Protein AF-A0A379VSZ8-F1 (afdb_monomer_lite)

Organism: Salmonella enterica I (NCBI:txid59201)

Secondary structure (DSSP, 8-state):
---TT-EEEPPPTT-B--TTBS-HHHHHHH-TTS--BSGGG--TTT--GGG-EEEEEEE-TTT--EEEEEHHHIIIIITTTT----SSHHHHHHHHHHHHHHHHHHHHHHHTTPPPPBPPHHHHTT-HHHHHHHHHHHHTT--EEEEE-STTTTS--EEEEEEETTTTEEEEEEE---

Sequence (178 aa):
MHYPNEKWFPLTENDDVPAGLLDARLRAFYDPENELTGSQLIDLQSGNEERGVCGLPFTRQSDNQTVYIPMNIIGNLYVSNGMSAGNTRNEARVQGLSEVFERYVKNRIIAESISLPEIPAEVMARYPAVMESIATLEAEGFPIFAYDGSLGGKYPVICVVLFNPANGTCFASFWRPS

pLDDT: mean 92.99, std 5.2, range [53.81, 98.12]

InterPro domains:
  IPR003776 YcaO-like domain [PF02624] (3-171)
  IPR003776 YcaO-like domain [PS51664] (1-178)
  IPR003776 YcaO-like domain [TIGR00702] (2-174)

Foldseek 3Di:
DPDPPKDFDAADPVQQQGPQAADPVVCCVVPVPRPDGQLQLDDPVVNDNRRTFIWDWDQDPVPRDTHTYTPSCCCPPVNCQLQADDPDPVVRNVVSVQSNLQVVLVCCCVVVVDDFAFDDPVRVVVPVVVVVVQVVCVVVVKHKTKGDSCVVVVHQKIWIKTADPVVGDIDIDMGGDD

Structure (mmCIF, N/CA/C/O backbone):
data_AF-A0A379VSZ8-F1
#
_entry.id   AF-A0A379VSZ8-F1
#
loop_
_atom_site.group_PDB
_atom_site.id
_atom_site.type_symbol
_atom_site.label_atom_id
_atom_site.label_alt_id
_atom_site.label_comp_id
_atom_site.label_asym_id
_atom_site.label_entity_id
_atom_site.label_seq_id
_atom_site.pdbx_PDB_ins_code
_atom_site.Cartn_x
_atom_site.Cartn_y
_atom_site.Cartn_z
_atom_site.occupancy
_atom_site.B_iso_or_equiv
_atom_site.auth_seq_id
_atom_site.auth_comp_id
_atom_site.auth_asym_id
_atom_site.auth_atom_id
_atom_site.pdbx_PDB_model_num
ATOM 1 N N . MET A 1 1 ? -4.150 15.342 19.674 1.00 81.81 1 MET A N 1
ATOM 2 C CA . MET A 1 1 ? -2.732 15.023 19.850 1.00 81.81 1 MET A CA 1
ATOM 3 C C . MET A 1 1 ? -2.104 14.947 18.475 1.00 81.81 1 MET A C 1
ATOM 5 O O . MET A 1 1 ? -1.279 15.797 18.186 1.00 81.81 1 MET A O 1
ATOM 9 N N . HIS A 1 2 ? -2.588 14.060 17.609 1.00 86.38 2 HIS A N 1
ATOM 10 C CA . HIS A 1 2 ? -2.227 13.978 16.196 1.00 86.38 2 HIS A CA 1
ATOM 11 C C . HIS A 1 2 ? -2.961 15.032 15.362 1.00 86.38 2 HIS A C 1
ATOM 13 O O . HIS A 1 2 ? -2.327 15.856 14.710 1.00 86.38 2 HIS A O 1
ATOM 19 N N . TYR A 1 3 ? -4.298 15.062 15.427 1.00 88.31 3 TYR A N 1
ATOM 20 C CA . TYR A 1 3 ? -5.118 15.988 14.634 1.00 88.31 3 TYR A CA 1
ATOM 21 C C . TYR A 1 3 ? -6.357 16.474 15.400 1.00 88.31 3 TYR A C 1
ATOM 23 O O . TYR A 1 3 ? -6.845 15.767 16.280 1.00 88.31 3 TYR A O 1
ATOM 31 N N . PRO A 1 4 ? -6.926 17.651 15.065 1.00 90.25 4 PRO A N 1
ATOM 32 C CA . PRO A 1 4 ? -8.148 18.146 15.711 1.00 90.25 4 PRO A CA 1
ATOM 33 C C . PRO A 1 4 ? -9.379 17.248 15.520 1.00 90.25 4 PRO A C 1
ATOM 35 O O . PRO A 1 4 ? -10.321 17.324 16.300 1.00 90.25 4 PRO A O 1
ATOM 38 N N . ASN A 1 5 ? -9.388 16.424 14.471 1.00 92.12 5 ASN A N 1
ATOM 39 C CA . ASN A 1 5 ? -10.479 15.518 14.110 1.00 92.12 5 ASN A CA 1
ATOM 40 C C . ASN A 1 5 ? -10.215 14.053 14.506 1.00 92.12 5 ASN A C 1
ATOM 42 O O . ASN A 1 5 ? -10.960 13.166 14.084 1.00 92.12 5 ASN A O 1
ATOM 46 N N . GLU A 1 6 ? -9.162 13.790 15.282 1.00 93.31 6 GLU A N 1
ATOM 47 C CA . GLU A 1 6 ? -8.961 12.479 15.897 1.00 93.31 6 GLU A CA 1
ATOM 48 C C . GLU A 1 6 ? -10.097 12.173 16.886 1.00 93.31 6 GLU A C 1
ATOM 50 O O . GLU A 1 6 ? -10.718 13.078 17.453 1.00 93.31 6 GLU A O 1
ATOM 55 N N . LYS A 1 7 ? -10.351 10.889 17.130 1.00 95.88 7 LYS A N 1
ATOM 56 C CA . LYS A 1 7 ? -11.332 10.453 18.122 1.00 95.88 7 LYS A CA 1
ATOM 57 C C . LYS A 1 7 ? -10.692 9.471 19.090 1.00 95.88 7 LYS A C 1
ATOM 59 O O . LYS A 1 7 ? -9.999 8.552 18.671 1.00 95.88 7 LYS A O 1
ATOM 64 N N . TRP A 1 8 ? -10.948 9.674 20.376 1.00 96.31 8 TRP A N 1
ATOM 65 C CA . TRP A 1 8 ? -10.477 8.797 21.442 1.00 96.31 8 TRP A CA 1
ATOM 66 C C . TRP A 1 8 ? -11.577 7.821 21.827 1.00 96.31 8 TRP A C 1
ATOM 68 O O . TRP A 1 8 ? -12.739 8.213 21.971 1.00 96.31 8 TRP A O 1
ATOM 78 N N . PHE A 1 9 ? -11.200 6.559 21.968 1.00 96.69 9 PHE A N 1
ATOM 79 C CA . PHE A 1 9 ? -12.087 5.470 22.338 1.00 96.69 9 PHE A CA 1
ATOM 80 C C . PHE A 1 9 ? -11.562 4.855 23.636 1.00 96.69 9 PHE A C 1
ATOM 82 O O . PHE A 1 9 ? -10.529 4.186 23.595 1.00 96.69 9 PHE A O 1
ATOM 89 N N . PRO A 1 10 ? -12.227 5.095 24.781 1.00 96.62 10 PRO A N 1
ATOM 90 C CA . PRO A 1 10 ? -11.840 4.489 26.049 1.00 96.62 10 PRO A CA 1
ATOM 91 C C . PRO A 1 10 ? -11.783 2.964 25.945 1.00 96.62 10 PRO A C 1
ATOM 93 O O . PRO A 1 10 ? -12.558 2.367 25.192 1.00 96.62 10 PRO A O 1
ATOM 96 N N . LEU A 1 11 ? -10.878 2.351 26.707 1.00 94.88 11 LEU A N 1
ATOM 97 C CA . LEU A 1 11 ? -10.816 0.897 26.824 1.00 94.88 11 LEU A CA 1
ATOM 98 C C . LEU A 1 11 ? -12.116 0.356 27.427 1.00 94.88 11 LEU A C 1
ATOM 100 O O . LEU A 1 11 ? -12.784 1.024 28.220 1.00 94.88 11 LEU A O 1
ATOM 104 N N . THR A 1 12 ? -12.489 -0.849 27.008 1.00 94.12 12 THR A N 1
ATOM 105 C CA . THR A 1 12 ? -13.650 -1.551 27.559 1.00 94.12 12 THR A CA 1
ATOM 106 C 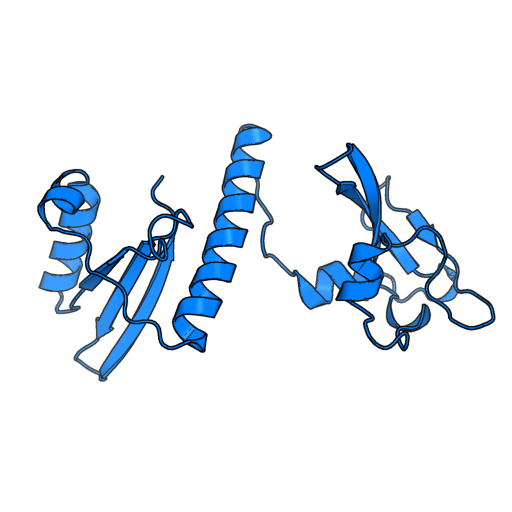C . THR A 1 12 ? -13.234 -2.352 28.794 1.00 94.12 12 THR A C 1
ATOM 108 O O . THR A 1 12 ? -12.058 -2.660 28.965 1.00 94.12 12 THR A O 1
ATOM 111 N N . GLU A 1 13 ? -14.185 -2.713 29.660 1.00 93.00 13 GLU A N 1
ATOM 112 C CA . GLU A 1 13 ? -13.887 -3.488 30.880 1.00 93.00 13 GLU A CA 1
ATOM 113 C C . GLU A 1 13 ? -13.277 -4.869 30.582 1.00 93.00 13 GLU A C 1
ATOM 115 O O . GLU A 1 13 ? -12.470 -5.362 31.364 1.00 93.00 13 GLU A O 1
ATOM 120 N N . ASN A 1 14 ? -13.626 -5.463 29.436 1.00 93.81 14 ASN A N 1
ATOM 121 C CA . ASN A 1 14 ? -13.104 -6.758 28.989 1.00 93.81 14 ASN A CA 1
ATOM 122 C C . ASN A 1 14 ? -11.854 -6.633 28.103 1.00 93.81 14 ASN A C 1
ATOM 124 O O . ASN A 1 14 ? -11.377 -7.638 27.590 1.00 93.81 14 ASN A O 1
ATOM 128 N N . ASP A 1 15 ? -11.350 -5.413 27.898 1.00 94.50 15 ASP A N 1
ATOM 129 C CA . ASP A 1 15 ? -10.256 -5.096 26.974 1.00 94.50 15 ASP A CA 1
ATOM 130 C C . ASP A 1 15 ? -10.529 -5.460 25.498 1.00 94.50 15 ASP A C 1
ATOM 132 O O . ASP A 1 15 ? -9.620 -5.575 24.681 1.00 94.50 15 ASP A O 1
ATOM 136 N N . ASP A 1 16 ? -11.799 -5.570 25.110 1.00 95.31 16 ASP A N 1
ATOM 137 C CA . ASP A 1 16 ? -12.201 -5.699 23.710 1.00 95.31 16 ASP A CA 1
ATOM 138 C C . ASP A 1 16 ? -11.908 -4.406 22.935 1.00 95.31 16 ASP A C 1
ATOM 140 O O . ASP A 1 16 ? -12.061 -3.293 23.460 1.00 95.31 16 ASP A O 1
ATOM 144 N N . VAL A 1 17 ? -11.589 -4.536 21.642 1.00 95.94 17 VAL A N 1
ATOM 145 C CA . VAL A 1 17 ? -11.411 -3.390 20.735 1.00 95.94 17 VAL A CA 1
ATOM 146 C C . VAL A 1 17 ? -12.713 -2.571 20.638 1.00 95.94 17 VAL A C 1
ATOM 148 O O . VAL A 1 17 ? -13.695 -3.065 20.060 1.00 95.94 17 VAL A O 1
ATOM 151 N N . PRO A 1 18 ? -12.727 -1.296 21.090 1.00 95.06 18 PRO A N 1
ATOM 152 C CA . PRO A 1 18 ? -13.945 -0.499 21.229 1.00 95.06 18 PRO A CA 1
ATOM 153 C C . PRO A 1 18 ? -14.831 -0.442 19.980 1.00 95.06 18 PRO A C 1
ATOM 155 O O . PRO A 1 18 ? -14.356 -0.319 18.844 1.00 95.06 18 PRO A O 1
ATOM 158 N N . ALA A 1 19 ? -16.149 -0.469 20.187 1.00 90.62 19 ALA A N 1
ATOM 159 C CA . ALA A 1 19 ? -17.120 -0.289 19.113 1.00 90.62 19 ALA A CA 1
ATOM 160 C C . ALA A 1 19 ? -16.967 1.105 18.468 1.00 90.62 19 ALA A C 1
ATOM 162 O O . ALA A 1 19 ? -16.887 2.127 19.150 1.00 90.62 19 ALA A O 1
ATOM 163 N N . GLY A 1 20 ? -16.925 1.154 17.134 1.00 93.50 20 GLY A N 1
ATOM 164 C CA . GLY A 1 20 ? -16.713 2.386 16.362 1.00 93.50 20 GLY A CA 1
ATOM 165 C C . GLY A 1 20 ? -15.275 2.610 15.878 1.00 93.50 20 GLY A C 1
ATOM 166 O O . GLY A 1 20 ? -15.060 3.501 15.055 1.00 93.50 20 GLY A O 1
ATOM 167 N N . LEU A 1 21 ? -14.320 1.789 16.329 1.00 96.19 21 LEU A N 1
ATOM 168 C CA . LEU A 1 21 ? -13.042 1.591 15.645 1.00 96.19 21 LEU A CA 1
ATOM 169 C C . LEU A 1 21 ? -13.171 0.490 14.595 1.00 96.19 21 LEU A C 1
ATOM 171 O O . LEU A 1 21 ? -13.785 -0.552 14.856 1.00 96.19 21 LEU A O 1
ATOM 175 N N . LEU A 1 22 ? -12.521 0.715 13.451 1.00 97.31 22 LEU A N 1
ATOM 176 C CA . LEU A 1 22 ? -12.503 -0.170 12.289 1.00 97.31 22 LEU A CA 1
ATOM 177 C C . LEU A 1 22 ? -13.908 -0.433 11.709 1.00 97.31 22 LEU A C 1
ATOM 179 O O . LEU A 1 22 ? -14.933 -0.026 12.253 1.00 97.31 22 LEU A O 1
ATOM 183 N N . ASP A 1 23 ? -13.955 -1.110 10.564 1.00 97.00 23 ASP A N 1
ATOM 184 C CA . ASP A 1 23 ? -15.176 -1.730 10.048 1.00 97.00 23 ASP A CA 1
ATOM 185 C C . ASP A 1 23 ? -15.049 -3.263 10.084 1.00 97.00 23 ASP A C 1
ATOM 187 O O . ASP A 1 23 ? -13.995 -3.801 10.428 1.00 97.00 23 ASP A O 1
ATOM 191 N N . ALA A 1 24 ? -16.124 -3.981 9.746 1.00 96.38 24 ALA A N 1
ATOM 192 C CA . ALA A 1 24 ? -16.140 -5.445 9.800 1.00 96.38 24 ALA A CA 1
ATOM 193 C C . ALA A 1 24 ? -15.049 -6.094 8.928 1.00 96.38 24 ALA A C 1
ATOM 195 O O . ALA A 1 24 ? -14.474 -7.111 9.310 1.00 96.38 24 ALA A O 1
ATOM 196 N N . ARG A 1 25 ? -14.730 -5.491 7.775 1.00 97.44 25 ARG A N 1
ATOM 197 C CA . ARG A 1 25 ? -13.696 -6.001 6.871 1.00 97.44 25 ARG A CA 1
ATOM 198 C C . ARG A 1 25 ? -12.305 -5.801 7.467 1.00 97.44 25 ARG A C 1
ATOM 200 O O . ARG A 1 25 ? -11.482 -6.704 7.382 1.00 97.44 25 ARG A O 1
ATOM 207 N N . LEU A 1 26 ? -12.037 -4.628 8.038 1.00 97.44 26 LEU A N 1
ATOM 208 C CA . LEU A 1 26 ? -10.754 -4.329 8.671 1.00 97.44 26 LEU A CA 1
ATOM 209 C C . LEU A 1 26 ? -10.533 -5.176 9.928 1.00 97.44 26 LEU A C 1
ATOM 211 O O . LEU A 1 26 ? -9.423 -5.656 10.124 1.00 97.44 26 LEU A O 1
ATOM 215 N N . ARG A 1 27 ? -11.577 -5.419 10.733 1.00 96.19 27 ARG A N 1
ATOM 216 C CA . ARG A 1 27 ? -11.496 -6.331 11.886 1.00 96.19 27 ARG A CA 1
ATOM 217 C C . ARG A 1 27 ? -11.094 -7.736 11.455 1.00 96.19 27 ARG A C 1
ATOM 219 O O . ARG A 1 27 ? -10.078 -8.223 11.915 1.00 96.19 27 ARG A O 1
ATOM 226 N N . ALA A 1 28 ? -11.790 -8.317 10.477 1.00 97.00 28 ALA A N 1
ATOM 227 C CA . ALA A 1 28 ? -11.438 -9.642 9.960 1.00 97.00 28 ALA A CA 1
ATOM 228 C C . ALA A 1 28 ? -10.027 -9.713 9.339 1.00 97.00 28 ALA A C 1
ATOM 230 O O . ALA A 1 28 ? -9.433 -10.783 9.288 1.00 97.00 28 ALA A O 1
ATOM 231 N N . PHE A 1 29 ? -9.500 -8.593 8.831 1.00 97.31 29 PHE A N 1
ATOM 232 C CA . PHE A 1 29 ? -8.163 -8.542 8.237 1.00 97.31 29 PHE A CA 1
ATOM 233 C C . PHE A 1 29 ? -7.041 -8.443 9.279 1.00 97.31 29 PHE A C 1
ATOM 235 O O . PHE A 1 29 ? -6.027 -9.117 9.126 1.00 97.31 29 PHE A O 1
ATOM 242 N N . TYR A 1 30 ? -7.192 -7.596 10.302 1.00 97.00 30 TYR A N 1
ATOM 243 C CA . TYR A 1 30 ? -6.161 -7.416 11.334 1.00 97.00 30 TYR A CA 1
ATOM 244 C C . TYR A 1 30 ? -6.271 -8.417 12.482 1.00 97.00 30 TYR A C 1
ATOM 246 O O . TYR A 1 30 ? -5.275 -8.673 13.148 1.00 97.00 30 TYR A O 1
ATOM 254 N N . ASP A 1 31 ? -7.465 -8.952 12.712 1.00 96.25 31 ASP A N 1
ATOM 255 C CA . ASP A 1 31 ? -7.793 -9.805 13.848 1.00 96.25 31 ASP A CA 1
ATOM 256 C C . ASP A 1 31 ? -8.607 -11.035 13.395 1.00 96.25 31 ASP A C 1
ATOM 258 O O . ASP A 1 31 ? -9.790 -11.166 13.714 1.00 96.25 31 ASP A O 1
ATOM 262 N N . PRO A 1 32 ? -8.015 -11.925 12.572 1.00 95.69 32 PRO A N 1
ATOM 263 C CA . PRO A 1 32 ? -8.718 -13.094 12.039 1.00 95.69 32 PRO A CA 1
ATOM 264 C C . PRO A 1 32 ? -9.122 -14.104 13.126 1.00 95.69 32 PRO A C 1
ATOM 266 O O . PRO A 1 32 ? -10.150 -14.764 12.978 1.00 95.69 32 PRO A O 1
ATOM 269 N N . GLU A 1 33 ? -8.349 -14.193 14.214 1.00 96.00 33 GLU A N 1
ATOM 270 C CA . GLU A 1 33 ? -8.575 -15.132 15.323 1.00 96.00 33 GLU A CA 1
ATOM 271 C C . GLU A 1 33 ? -9.374 -14.518 16.491 1.00 96.00 33 GLU A C 1
ATOM 273 O O . GLU A 1 33 ? -9.763 -15.235 17.409 1.00 96.00 33 GLU A O 1
ATOM 278 N N . ASN A 1 34 ? -9.716 -13.224 16.429 1.00 93.75 34 ASN A N 1
ATOM 279 C CA . ASN A 1 34 ? -10.398 -12.473 17.496 1.00 93.75 34 ASN A CA 1
ATOM 280 C C . ASN A 1 34 ? -9.615 -12.449 18.825 1.00 93.75 34 ASN A C 1
ATOM 282 O O . ASN A 1 34 ? -10.184 -12.649 19.898 1.00 93.75 34 ASN A O 1
ATOM 286 N N . GLU A 1 35 ? -8.304 -12.218 18.740 1.00 94.94 35 GLU A N 1
ATOM 287 C CA . GLU A 1 35 ? -7.370 -12.157 19.875 1.00 94.94 35 GLU A CA 1
ATOM 288 C C . GLU A 1 35 ? -6.848 -10.733 20.146 1.00 94.94 35 GLU A C 1
ATOM 290 O O . GLU A 1 35 ? -6.140 -10.509 21.130 1.00 94.94 35 GLU A O 1
ATOM 295 N N . LEU A 1 36 ? -7.169 -9.763 19.281 1.00 95.25 36 LEU A N 1
ATOM 296 C CA . LEU A 1 36 ? -6.725 -8.377 19.426 1.00 95.25 36 LEU A CA 1
ATOM 297 C C . LEU A 1 36 ? -7.447 -7.685 20.587 1.00 95.25 36 LEU A C 1
ATOM 299 O O . LEU A 1 36 ? -8.678 -7.645 20.636 1.00 95.25 36 LEU A O 1
ATOM 303 N N . THR A 1 37 ? -6.682 -7.047 21.471 1.00 95.88 37 THR A N 1
ATOM 304 C CA . THR A 1 37 ? -7.235 -6.289 22.600 1.00 95.88 37 THR A CA 1
ATOM 305 C C . THR A 1 37 ? -7.104 -4.777 22.410 1.00 95.88 37 THR A C 1
ATOM 307 O O . THR A 1 37 ? -6.298 -4.280 21.618 1.00 95.88 37 THR A O 1
ATOM 310 N N . GLY A 1 38 ? -7.924 -4.004 23.124 1.00 93.88 38 GLY A N 1
ATOM 311 C CA . GLY A 1 38 ? -7.902 -2.544 23.089 1.00 93.88 38 GLY A CA 1
ATOM 312 C C . GLY A 1 38 ? -6.578 -1.967 23.596 1.00 93.88 38 GLY A C 1
ATOM 313 O O . GLY A 1 38 ? -6.031 -1.054 22.974 1.00 93.88 38 GLY A O 1
ATOM 314 N N . SER A 1 39 ? -6.035 -2.520 24.681 1.00 93.94 39 SER A N 1
ATOM 315 C CA . SER A 1 39 ? -4.765 -2.104 25.291 1.00 93.94 39 SER A CA 1
ATOM 316 C C . SER A 1 39 ? -3.565 -2.225 24.341 1.00 93.94 39 SER A C 1
ATOM 318 O O . SER A 1 39 ? -2.661 -1.389 24.369 1.00 93.94 39 SER A O 1
ATOM 320 N N . GLN A 1 40 ? -3.578 -3.188 23.415 1.00 94.44 40 GLN A N 1
ATOM 321 C CA . GLN A 1 40 ? -2.537 -3.343 22.388 1.00 94.44 40 GLN A CA 1
ATOM 322 C C . GLN A 1 40 ? -2.543 -2.214 21.343 1.00 94.44 40 GLN A C 1
ATOM 324 O O . GLN A 1 40 ? -1.556 -2.011 20.633 1.00 94.44 40 GLN A O 1
ATOM 329 N N . LEU A 1 41 ? -3.643 -1.463 21.238 1.00 95.94 41 LEU A N 1
ATOM 330 C CA . LEU A 1 41 ? -3.856 -0.438 20.214 1.00 95.94 41 LEU A CA 1
ATOM 331 C C . LEU A 1 41 ? -3.554 0.986 20.691 1.00 95.94 41 LEU A C 1
ATOM 333 O O . LEU A 1 41 ? -3.788 1.946 19.948 1.00 95.94 41 LEU A O 1
ATOM 337 N N . ILE A 1 42 ? -3.022 1.140 21.901 1.00 93.81 42 ILE A N 1
ATOM 338 C CA . ILE A 1 42 ? -2.602 2.437 22.428 1.00 93.81 42 ILE A CA 1
ATOM 339 C C . ILE A 1 42 ? -1.445 2.973 21.583 1.00 93.81 42 ILE A C 1
ATOM 341 O O . ILE A 1 42 ? -0.510 2.255 21.218 1.00 93.81 42 ILE A O 1
ATOM 345 N N . ASP A 1 43 ? -1.536 4.238 21.184 1.00 89.69 43 ASP A N 1
ATOM 346 C CA . ASP A 1 43 ? -0.552 4.832 20.292 1.00 89.69 43 ASP A CA 1
ATOM 347 C C . ASP A 1 43 ? 0.731 5.209 21.044 1.00 89.69 43 ASP A C 1
ATOM 349 O O . ASP A 1 43 ? 0.693 5.755 22.147 1.00 89.69 43 ASP A O 1
ATOM 353 N N . LEU A 1 44 ? 1.879 4.950 20.412 1.00 86.69 44 LEU A N 1
ATOM 354 C CA . LEU A 1 44 ? 3.200 5.159 21.011 1.00 86.69 44 LEU A CA 1
ATOM 355 C C . LEU A 1 44 ? 3.436 6.617 21.429 1.00 86.69 44 LEU A C 1
ATOM 357 O O . LEU A 1 44 ? 4.112 6.877 22.419 1.00 86.69 44 LEU A O 1
ATOM 361 N N . GLN A 1 45 ? 2.908 7.572 20.662 1.00 84.44 45 GLN A N 1
ATOM 362 C CA . GLN A 1 45 ? 3.145 8.993 20.894 1.00 84.44 45 GLN A CA 1
ATOM 363 C C . GLN A 1 45 ? 2.378 9.529 22.109 1.00 84.44 45 GLN A C 1
ATOM 365 O O . GLN A 1 45 ? 2.842 10.487 22.726 1.00 84.44 45 GLN A O 1
ATOM 370 N N . SER A 1 46 ? 1.219 8.955 22.454 1.00 84.12 46 SER A N 1
ATOM 371 C CA . SER A 1 46 ? 0.496 9.348 23.667 1.00 84.12 46 SER A CA 1
ATOM 372 C C . SER A 1 46 ? 0.925 8.534 24.877 1.00 84.12 46 SER A C 1
ATOM 374 O O . SER A 1 46 ? 1.044 9.104 25.961 1.00 84.12 46 SER A O 1
ATOM 376 N N . GLY A 1 47 ? 1.105 7.219 24.699 1.00 84.19 47 GLY A N 1
ATOM 377 C CA . GLY A 1 47 ? 1.261 6.265 25.797 1.00 84.19 47 GLY A CA 1
ATOM 378 C C . GLY A 1 47 ? 0.141 6.351 26.842 1.00 84.19 47 GLY A C 1
ATOM 379 O O . GLY A 1 47 ? 0.365 6.000 27.996 1.00 84.19 47 GLY A O 1
ATOM 380 N N . ASN A 1 48 ? -1.029 6.897 26.486 1.00 86.94 48 ASN A N 1
ATOM 381 C CA . ASN A 1 48 ? -2.051 7.294 27.449 1.00 86.94 48 ASN A CA 1
ATOM 382 C C . ASN A 1 48 ? -3.219 6.304 27.456 1.00 86.94 48 ASN A C 1
ATOM 384 O O . ASN A 1 48 ? -4.243 6.526 26.807 1.00 86.94 48 ASN A O 1
ATOM 388 N N . GLU A 1 49 ? -3.057 5.226 28.223 1.00 87.44 49 GLU A N 1
ATOM 389 C CA . GLU A 1 49 ? -4.079 4.187 28.388 1.00 87.44 49 GLU A CA 1
ATOM 390 C C . GLU A 1 49 ? -5.383 4.732 28.990 1.00 87.44 49 GLU A C 1
ATOM 392 O O . GLU A 1 49 ? -6.464 4.344 28.550 1.00 87.44 49 GLU A O 1
ATOM 397 N N . GLU A 1 50 ? -5.308 5.694 29.920 1.00 89.00 50 GLU A N 1
ATOM 398 C CA . GLU A 1 50 ? -6.492 6.310 30.546 1.00 89.00 50 GLU A CA 1
ATOM 399 C C . GLU A 1 50 ? -7.376 7.040 29.527 1.00 89.00 50 GLU A C 1
ATOM 401 O O . GLU A 1 50 ? -8.603 7.062 29.639 1.00 89.00 50 GLU A O 1
ATOM 406 N N . ARG A 1 51 ? -6.757 7.640 28.505 1.00 91.31 51 ARG A N 1
ATOM 407 C CA . ARG A 1 51 ? -7.469 8.312 27.414 1.00 91.31 51 ARG A CA 1
ATOM 408 C C . ARG A 1 51 ? -8.003 7.323 26.371 1.00 91.31 51 ARG A C 1
ATOM 410 O O . ARG A 1 51 ? -8.938 7.659 25.639 1.00 91.31 51 ARG A O 1
ATOM 417 N N . GLY A 1 52 ? -7.433 6.122 26.321 1.00 94.69 52 GLY A N 1
ATOM 418 C CA . GLY A 1 52 ? -7.820 5.026 25.442 1.00 94.69 52 GLY A CA 1
ATOM 419 C C . GLY A 1 52 ? -7.162 5.065 24.063 1.00 94.69 52 GLY A C 1
ATOM 420 O O . GLY A 1 52 ? -6.129 5.691 23.842 1.00 94.69 52 GLY A O 1
ATOM 421 N N . VAL A 1 53 ? -7.779 4.379 23.104 1.00 96.69 53 VAL A N 1
ATOM 422 C CA . VAL A 1 53 ? -7.247 4.199 21.749 1.00 96.69 53 VAL A CA 1
ATOM 423 C C . VAL A 1 53 ? -7.526 5.433 20.893 1.00 96.69 53 VAL A C 1
ATOM 425 O O . VAL A 1 53 ? -8.678 5.843 20.717 1.00 96.69 53 VAL A O 1
ATOM 428 N N . CYS A 1 54 ? -6.477 6.008 20.305 1.00 97.31 54 CYS A N 1
ATOM 429 C CA . CYS A 1 54 ? -6.595 7.125 19.372 1.00 97.31 54 CYS A CA 1
ATOM 430 C C . CYS A 1 54 ? -6.879 6.637 17.943 1.00 97.31 54 CYS A C 1
ATOM 432 O O . CYS A 1 54 ? -6.039 5.990 17.314 1.00 97.31 54 CYS A O 1
ATOM 434 N N . GLY A 1 55 ? -8.060 6.960 17.414 1.00 97.25 55 GLY A N 1
ATOM 435 C CA . GLY A 1 55 ? -8.485 6.651 16.051 1.00 97.25 55 GLY A CA 1
ATOM 436 C C . GLY A 1 55 ? -8.401 7.859 15.118 1.00 97.25 55 GLY A C 1
ATOM 437 O O . GLY A 1 55 ? -8.927 8.936 15.418 1.00 97.25 55 GLY A O 1
ATOM 438 N N . LEU A 1 56 ? -7.801 7.663 13.944 1.00 97.44 56 LEU A N 1
ATOM 439 C CA . LEU A 1 56 ? -7.735 8.660 12.878 1.00 97.44 56 LEU A CA 1
ATOM 440 C C . LEU A 1 56 ? -8.857 8.448 11.850 1.00 97.44 56 LEU A C 1
ATOM 442 O O . LEU A 1 56 ? -9.124 7.302 11.480 1.00 97.44 56 LEU A O 1
ATOM 446 N N . PRO A 1 57 ? -9.518 9.516 11.367 1.00 97.88 57 PRO A N 1
ATOM 447 C CA . PRO A 1 57 ? -10.610 9.393 10.409 1.00 97.88 57 PRO A CA 1
ATOM 448 C C . PRO A 1 57 ? -10.100 9.169 8.977 1.00 97.88 57 PRO A C 1
ATOM 450 O O . PRO A 1 57 ? -9.384 10.001 8.422 1.00 97.88 57 PRO A O 1
ATOM 453 N N . PHE A 1 58 ? -10.557 8.092 8.341 1.00 97.38 58 PHE A N 1
ATOM 454 C CA . PHE A 1 58 ? -10.361 7.806 6.919 1.00 97.38 58 PHE A CA 1
ATOM 455 C C . PHE A 1 58 ? -11.705 7.727 6.197 1.00 97.38 58 PHE A C 1
ATOM 457 O O . PHE A 1 58 ? -12.696 7.260 6.752 1.00 97.38 58 PHE A O 1
ATOM 464 N N . THR A 1 59 ? -11.750 8.161 4.938 1.00 97.88 59 THR A N 1
ATOM 465 C CA . THR A 1 59 ? -12.946 8.017 4.097 1.00 97.88 59 THR A CA 1
ATOM 466 C C . THR A 1 59 ? -12.873 6.709 3.322 1.00 97.88 59 THR A C 1
ATOM 468 O O . THR A 1 59 ? -11.990 6.525 2.483 1.00 97.88 59 THR A O 1
ATOM 471 N N . ARG A 1 60 ? -13.822 5.804 3.562 1.00 97.56 60 ARG A N 1
ATOM 472 C CA . ARG A 1 60 ? -13.972 4.594 2.757 1.00 97.56 60 ARG A CA 1
ATOM 473 C C . ARG A 1 60 ? -14.541 4.963 1.391 1.00 97.56 60 ARG A C 1
ATOM 475 O O . ARG A 1 60 ? -15.621 5.530 1.281 1.00 97.56 60 ARG A O 1
ATOM 482 N N . GLN A 1 61 ? -13.817 4.624 0.329 1.00 96.12 61 GLN A N 1
ATOM 483 C CA . GLN A 1 61 ? -14.128 5.117 -1.016 1.00 96.12 61 GLN A CA 1
ATOM 484 C C . GLN A 1 61 ? -15.372 4.488 -1.665 1.00 96.12 61 GLN A C 1
ATOM 486 O O . GLN A 1 61 ? -15.914 5.074 -2.595 1.00 96.12 61 GLN A O 1
ATOM 491 N N . SER A 1 62 ? -15.826 3.315 -1.210 1.00 96.75 62 SER A N 1
ATOM 492 C CA . SER A 1 62 ? -16.991 2.631 -1.792 1.00 96.75 62 SER A CA 1
ATOM 493 C C . SER A 1 62 ? -18.321 3.313 -1.470 1.00 96.75 62 SER A C 1
ATOM 495 O O . SER A 1 62 ? -19.260 3.205 -2.250 1.00 96.75 62 SER A O 1
ATOM 497 N N . ASP A 1 63 ? -18.411 3.993 -0.327 1.00 97.12 63 ASP A N 1
ATOM 498 C CA . ASP A 1 63 ? -19.658 4.572 0.186 1.00 97.12 63 ASP A CA 1
ATOM 499 C C . ASP A 1 63 ? -19.480 5.911 0.922 1.00 97.12 63 ASP A C 1
ATOM 501 O O . ASP A 1 63 ? -20.436 6.446 1.479 1.00 97.12 63 ASP A O 1
ATOM 505 N N . ASN A 1 64 ? -18.267 6.470 0.914 1.00 96.50 64 ASN A N 1
ATOM 506 C CA . ASN A 1 64 ? -17.887 7.719 1.576 1.00 96.50 64 ASN A CA 1
ATOM 507 C C . ASN A 1 64 ? -18.109 7.748 3.098 1.00 96.50 64 ASN A C 1
ATOM 509 O O . ASN A 1 64 ? -18.150 8.831 3.686 1.00 96.50 64 ASN A O 1
ATOM 513 N N . GLN A 1 65 ? -18.214 6.593 3.759 1.00 97.19 65 GLN A N 1
ATOM 514 C CA . GLN A 1 65 ? -18.308 6.557 5.217 1.00 97.19 65 GLN A CA 1
ATOM 515 C C . GLN A 1 65 ? -16.960 6.872 5.872 1.00 97.19 65 GLN A C 1
ATOM 517 O O . GLN A 1 65 ? -15.901 6.445 5.403 1.00 97.19 65 GLN A O 1
ATOM 522 N N . THR A 1 66 ? -17.002 7.607 6.983 1.00 97.75 66 THR A N 1
ATOM 523 C CA . THR A 1 66 ? -15.830 7.811 7.838 1.00 97.75 66 THR A CA 1
ATOM 524 C C . THR A 1 66 ? -15.606 6.570 8.691 1.00 97.75 66 THR A C 1
ATOM 526 O O . THR A 1 66 ? -16.485 6.171 9.452 1.00 97.75 66 THR A O 1
ATOM 529 N N . VAL A 1 67 ? -14.413 5.994 8.596 1.00 98.06 67 VAL A N 1
ATOM 530 C CA . VAL A 1 67 ? -13.950 4.869 9.411 1.00 98.06 67 VAL A CA 1
ATOM 531 C C . VAL A 1 67 ? -12.778 5.350 10.256 1.00 98.06 67 VAL A C 1
ATOM 533 O O . VAL A 1 67 ? -11.861 5.985 9.738 1.00 98.06 67 VAL A O 1
ATOM 536 N N . TYR A 1 68 ? -12.805 5.061 11.556 1.00 98.12 68 TYR A N 1
ATOM 537 C CA . TYR A 1 68 ? -11.702 5.395 12.453 1.00 98.12 68 TYR A CA 1
ATOM 538 C C . TYR A 1 68 ? -10.725 4.226 12.535 1.00 98.12 68 TYR A C 1
ATOM 540 O O . TYR A 1 68 ? -11.108 3.132 12.949 1.00 98.12 68 TYR A O 1
ATOM 548 N N . ILE A 1 69 ? -9.471 4.454 12.148 1.00 98.00 69 ILE A N 1
ATOM 549 C CA . ILE A 1 69 ? -8.404 3.448 12.216 1.00 98.00 69 ILE A CA 1
ATOM 550 C C . ILE A 1 69 ? -7.442 3.834 13.350 1.00 98.00 69 ILE A C 1
ATOM 552 O O . ILE A 1 69 ? -7.001 4.986 13.376 1.00 98.00 69 ILE A O 1
ATOM 556 N N . PRO A 1 70 ? -7.118 2.925 14.291 1.00 97.62 70 PRO A N 1
ATOM 557 C CA . PRO A 1 70 ? -6.163 3.193 15.363 1.00 97.62 70 PRO A CA 1
ATOM 558 C C . PRO A 1 70 ? -4.816 3.685 14.832 1.00 97.62 70 PRO A C 1
ATOM 560 O O . PRO A 1 70 ? -4.236 3.067 13.937 1.00 97.62 70 PRO A O 1
ATOM 563 N N . MET A 1 71 ? -4.281 4.757 15.418 1.00 95.81 71 MET A N 1
ATOM 564 C CA . MET A 1 71 ? -2.967 5.287 15.044 1.00 95.81 71 MET A CA 1
ATOM 565 C C . MET A 1 71 ? -1.857 4.245 15.241 1.00 95.81 71 MET A C 1
ATOM 567 O O . MET A 1 71 ? -0.926 4.186 14.442 1.00 95.81 71 MET A O 1
ATOM 571 N N . ASN A 1 72 ? -1.990 3.372 16.243 1.00 96.50 72 ASN A N 1
ATOM 572 C CA . ASN A 1 72 ? -1.080 2.248 16.454 1.00 96.50 72 ASN A CA 1
ATOM 573 C C . ASN A 1 72 ? -1.005 1.320 15.219 1.00 96.50 72 ASN A C 1
ATOM 575 O O . ASN A 1 72 ? 0.092 1.020 14.751 1.00 96.50 72 ASN A O 1
ATOM 579 N N . ILE A 1 73 ? -2.147 0.949 14.624 1.00 96.56 73 ILE A N 1
ATOM 580 C CA . ILE A 1 73 ? -2.194 0.120 13.403 1.00 96.56 73 ILE A CA 1
ATOM 581 C C . ILE A 1 73 ? -1.545 0.850 12.224 1.00 96.56 73 ILE A C 1
ATOM 583 O O . ILE A 1 73 ? -0.750 0.260 11.491 1.00 96.56 73 ILE A O 1
ATOM 587 N N . ILE A 1 74 ? -1.852 2.141 12.046 1.00 95.31 74 ILE A N 1
ATOM 588 C CA . ILE A 1 74 ? -1.267 2.955 10.971 1.00 95.31 74 ILE A CA 1
ATOM 589 C C . ILE A 1 74 ? 0.260 3.018 11.106 1.00 95.31 74 ILE A C 1
ATOM 591 O O . ILE A 1 74 ? 0.981 2.729 10.148 1.00 95.31 74 ILE A O 1
ATOM 595 N N . GLY A 1 75 ? 0.751 3.342 12.303 1.00 93.12 75 GLY A N 1
ATOM 596 C CA . GLY A 1 75 ? 2.173 3.497 12.587 1.00 93.12 75 GLY A CA 1
ATOM 597 C C . GLY A 1 75 ? 2.974 2.203 12.449 1.00 93.12 75 GLY A C 1
ATOM 598 O O . GLY A 1 75 ? 4.085 2.249 11.930 1.00 93.12 75 GLY A O 1
ATOM 599 N N . ASN A 1 76 ? 2.416 1.062 12.863 1.00 93.44 76 ASN A N 1
ATOM 600 C CA . ASN A 1 76 ? 3.123 -0.220 12.814 1.00 93.44 76 ASN A CA 1
ATOM 601 C C . ASN A 1 76 ? 3.078 -0.888 11.433 1.00 93.44 76 ASN A C 1
ATOM 603 O O . ASN A 1 76 ? 4.083 -1.442 10.995 1.00 93.44 76 ASN A O 1
ATOM 607 N N . LEU A 1 77 ? 1.931 -0.859 10.744 1.00 94.19 77 LEU A N 1
ATOM 608 C CA . LEU A 1 77 ? 1.731 -1.672 9.536 1.00 94.19 77 LEU A CA 1
ATOM 609 C C . LEU A 1 77 ? 1.907 -0.897 8.229 1.00 94.19 77 LEU A C 1
ATOM 611 O O . LEU A 1 77 ? 2.307 -1.480 7.221 1.00 94.19 77 LEU A O 1
ATOM 615 N N . TYR A 1 78 ? 1.594 0.400 8.220 1.00 93.00 78 TYR A N 1
ATOM 616 C CA . TYR A 1 78 ? 1.561 1.192 6.986 1.00 93.00 78 TYR A CA 1
ATOM 617 C C . TYR A 1 78 ? 2.734 2.157 6.865 1.00 93.00 78 TYR A C 1
ATOM 619 O O . TYR A 1 78 ? 3.174 2.416 5.744 1.00 93.00 78 TYR A O 1
ATOM 627 N N . VAL A 1 79 ? 3.290 2.628 7.989 1.00 92.12 79 VAL A N 1
ATOM 628 C CA . VAL A 1 79 ? 4.431 3.560 8.031 1.00 92.12 79 VAL A CA 1
ATOM 629 C C . VAL A 1 79 ? 4.266 4.681 6.995 1.00 92.12 79 VAL A C 1
ATOM 631 O O . VAL A 1 79 ? 3.264 5.391 7.019 1.00 92.12 79 VAL A O 1
ATOM 634 N N . SER A 1 80 ? 5.217 4.854 6.074 1.00 86.38 80 SER A N 1
ATOM 635 C CA . SER A 1 80 ? 5.156 5.888 5.042 1.00 86.38 80 SER A CA 1
ATOM 636 C C . SER A 1 80 ? 4.431 5.475 3.761 1.00 86.38 80 SER A C 1
ATOM 638 O O . SER A 1 80 ? 4.297 6.299 2.860 1.00 86.38 80 SER A O 1
ATOM 640 N N . ASN A 1 81 ? 3.993 4.219 3.651 1.00 85.62 81 ASN A N 1
ATOM 641 C CA . ASN A 1 81 ? 3.459 3.673 2.410 1.00 85.62 81 ASN A CA 1
ATOM 642 C C . ASN A 1 81 ? 2.126 4.323 2.025 1.00 85.62 81 ASN A C 1
ATOM 644 O O . ASN A 1 81 ? 1.160 4.276 2.787 1.00 85.62 81 ASN A O 1
ATOM 648 N N . GLY A 1 82 ? 2.060 4.869 0.812 1.00 83.00 82 GLY A N 1
ATOM 649 C CA . GLY A 1 82 ? 0.845 5.477 0.265 1.00 83.00 82 GLY A CA 1
ATOM 650 C C . GLY A 1 82 ? 0.572 6.902 0.759 1.00 83.00 82 GLY A C 1
ATOM 651 O O . GLY A 1 82 ? -0.494 7.452 0.468 1.00 83.00 82 GLY A O 1
ATOM 652 N N . MET A 1 83 ? 1.515 7.519 1.479 1.00 90.31 83 MET A N 1
ATOM 653 C CA . MET A 1 83 ? 1.469 8.952 1.773 1.00 90.31 83 MET A CA 1
ATOM 654 C C . MET A 1 83 ? 1.897 9.752 0.547 1.00 90.31 83 MET A C 1
ATOM 656 O O . MET A 1 83 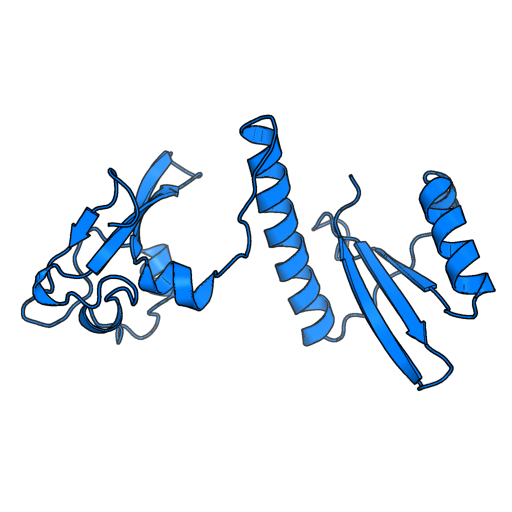? 2.834 9.389 -0.153 1.00 90.31 83 MET A O 1
ATOM 660 N N . SER A 1 84 ? 1.232 10.874 0.287 1.00 92.38 84 SER A N 1
ATOM 661 C CA . SER A 1 84 ? 1.596 11.725 -0.840 1.00 92.38 84 SER A CA 1
ATOM 662 C C . SER A 1 84 ? 1.130 13.163 -0.647 1.00 92.38 84 SER A C 1
ATOM 664 O O . SER A 1 84 ? 0.135 13.433 0.030 1.00 92.38 84 SER A O 1
ATOM 666 N N . ALA A 1 85 ? 1.850 14.079 -1.284 1.00 89.50 85 ALA A N 1
ATOM 667 C CA . ALA A 1 85 ? 1.487 15.474 -1.457 1.00 89.50 85 ALA A CA 1
ATOM 668 C C . ALA A 1 85 ? 1.548 15.818 -2.953 1.00 89.50 85 ALA A C 1
ATOM 670 O O . ALA A 1 85 ? 2.238 15.159 -3.726 1.00 89.50 85 ALA A O 1
ATOM 671 N N . GLY A 1 86 ? 0.820 16.849 -3.369 1.00 89.69 86 GLY A N 1
ATOM 672 C CA . GLY A 1 86 ? 0.776 17.275 -4.764 1.00 89.69 86 GLY A CA 1
ATOM 673 C C . GLY A 1 86 ? 0.111 18.634 -4.904 1.00 89.69 86 GLY A C 1
ATOM 674 O O . GLY A 1 86 ? -0.503 19.130 -3.955 1.00 89.69 86 GLY A O 1
ATOM 675 N N . ASN A 1 87 ? 0.212 19.229 -6.091 1.00 92.44 87 ASN A N 1
ATOM 676 C CA . ASN A 1 87 ? -0.354 20.556 -6.346 1.00 92.44 87 ASN A CA 1
ATOM 677 C C . ASN A 1 87 ? -1.886 20.538 -6.296 1.00 92.44 87 ASN A C 1
ATOM 679 O O . ASN A 1 87 ? -2.521 21.519 -5.911 1.00 92.44 87 ASN A O 1
ATOM 683 N N . THR A 1 88 ? -2.492 19.403 -6.656 1.00 94.62 88 THR A N 1
ATOM 684 C CA . THR A 1 88 ? -3.934 19.175 -6.521 1.00 94.62 88 THR A CA 1
ATOM 685 C C . THR A 1 88 ? -4.244 17.947 -5.668 1.00 94.62 88 THR A C 1
ATOM 687 O O . THR A 1 88 ? -3.455 17.008 -5.554 1.00 94.62 88 THR A O 1
ATOM 690 N N . ARG A 1 89 ? -5.461 17.902 -5.112 1.00 92.31 89 ARG A N 1
ATOM 691 C CA . ARG A 1 89 ? -5.943 16.742 -4.341 1.00 92.31 89 ARG A CA 1
ATOM 692 C C . ARG A 1 89 ? -5.893 15.442 -5.148 1.00 92.31 89 ARG A C 1
ATOM 694 O O . ARG A 1 89 ? -5.594 14.389 -4.593 1.00 92.31 89 ARG A O 1
ATOM 701 N N . ASN A 1 90 ? -6.227 15.504 -6.436 1.00 93.00 90 ASN A N 1
ATOM 702 C CA . ASN A 1 90 ? -6.240 14.320 -7.293 1.00 93.00 90 ASN A CA 1
ATOM 703 C C . ASN A 1 90 ? -4.826 13.877 -7.658 1.00 93.00 90 ASN A C 1
ATOM 705 O O . ASN A 1 90 ? -4.569 12.683 -7.667 1.00 93.00 90 ASN A O 1
ATOM 709 N N . GLU A 1 91 ? -3.907 14.812 -7.879 1.00 90.50 91 GLU A N 1
ATOM 710 C CA . GLU A 1 91 ? -2.494 14.505 -8.109 1.00 90.50 91 GLU A CA 1
ATOM 711 C C . GLU A 1 91 ? -1.881 13.761 -6.918 1.00 90.50 91 GLU A C 1
ATOM 713 O O . GLU A 1 91 ? -1.343 12.673 -7.102 1.00 90.50 91 GLU A O 1
ATOM 718 N N . ALA A 1 92 ? -2.073 14.268 -5.693 1.00 91.44 92 ALA A N 1
ATOM 719 C CA . ALA A 1 92 ? -1.617 13.588 -4.478 1.00 91.44 92 ALA A CA 1
ATOM 720 C C . ALA A 1 92 ? -2.233 12.182 -4.340 1.00 91.44 92 ALA A C 1
ATOM 722 O O . ALA A 1 92 ? -1.559 11.216 -3.995 1.00 91.44 92 ALA A O 1
ATOM 723 N N . ARG A 1 93 ? -3.525 12.028 -4.661 1.00 92.56 93 ARG A N 1
ATOM 724 C CA . ARG A 1 93 ? -4.193 10.716 -4.630 1.00 92.56 93 ARG A CA 1
ATOM 725 C C . ARG A 1 93 ? -3.645 9.750 -5.676 1.00 92.56 93 ARG A C 1
ATOM 727 O O . ARG A 1 93 ? -3.464 8.580 -5.366 1.00 92.56 93 ARG A O 1
ATOM 734 N N . VAL A 1 94 ? -3.396 10.215 -6.899 1.00 92.06 94 VAL A N 1
ATOM 735 C CA . VAL A 1 94 ? -2.832 9.388 -7.977 1.00 92.06 94 VAL A CA 1
ATOM 736 C C . VAL A 1 94 ? -1.420 8.936 -7.618 1.00 92.06 94 VAL A C 1
ATOM 738 O O . VAL A 1 94 ? -1.107 7.762 -7.803 1.00 92.06 94 VAL A O 1
ATOM 741 N N . GLN A 1 95 ? -0.601 9.831 -7.067 1.00 88.69 95 GLN A N 1
ATOM 742 C CA . GLN A 1 95 ? 0.740 9.519 -6.572 1.00 88.69 95 GLN A CA 1
ATOM 743 C C . GLN A 1 95 ? 0.689 8.476 -5.444 1.00 88.69 95 GLN A C 1
ATOM 745 O O . GLN A 1 95 ? 1.269 7.403 -5.583 1.00 88.69 95 GLN A O 1
ATOM 750 N N . GLY A 1 96 ? -0.099 8.717 -4.388 1.00 91.75 96 GLY A N 1
ATOM 751 C CA . GLY A 1 96 ? -0.225 7.776 -3.266 1.00 91.75 96 GLY A CA 1
ATOM 752 C C . GLY A 1 96 ? -0.758 6.398 -3.679 1.00 91.75 96 GLY A C 1
ATOM 753 O O . GLY A 1 96 ? -0.234 5.375 -3.246 1.00 91.75 96 GLY A O 1
ATOM 754 N N . LEU A 1 97 ? -1.754 6.340 -4.572 1.00 92.44 97 LEU A N 1
ATOM 755 C CA . LEU A 1 97 ? -2.254 5.068 -5.114 1.00 92.44 97 LEU A CA 1
ATOM 756 C C . LEU A 1 97 ? -1.209 4.350 -5.974 1.00 92.44 97 LEU A C 1
ATOM 758 O O . LEU A 1 97 ? -1.141 3.122 -5.952 1.00 92.44 97 LEU A O 1
ATOM 762 N N . SER A 1 98 ? -0.403 5.100 -6.728 1.00 89.38 98 SER A N 1
ATOM 763 C CA . SER A 1 98 ? 0.667 4.522 -7.544 1.00 89.38 98 SER A CA 1
ATOM 764 C C . SER A 1 98 ? 1.754 3.906 -6.661 1.00 89.38 98 SER A C 1
ATOM 766 O O . SER A 1 98 ? 2.169 2.786 -6.940 1.00 89.38 98 SER A O 1
ATOM 768 N N . GLU A 1 99 ? 2.130 4.555 -5.554 1.00 90.75 99 GLU A N 1
ATOM 769 C CA . GLU A 1 99 ? 3.086 3.994 -4.587 1.00 90.75 99 GLU A CA 1
ATOM 770 C C . GLU A 1 99 ? 2.569 2.688 -3.958 1.00 90.75 99 GLU A C 1
ATOM 772 O O . GLU A 1 99 ? 3.312 1.712 -3.826 1.00 90.75 99 GLU A O 1
ATOM 777 N N . VAL A 1 100 ? 1.271 2.620 -3.633 1.00 92.62 100 VAL A N 1
ATOM 778 C CA . VAL A 1 100 ? 0.656 1.387 -3.114 1.00 92.62 100 VAL A CA 1
ATOM 779 C C . VAL A 1 100 ? 0.785 0.242 -4.123 1.00 92.62 100 VAL A C 1
ATOM 781 O O . VAL A 1 100 ? 1.146 -0.872 -3.733 1.00 92.62 100 VAL A O 1
ATOM 784 N N . PHE A 1 101 ? 0.530 0.496 -5.413 1.00 92.00 101 PHE A N 1
ATOM 785 C CA . PHE A 1 101 ? 0.728 -0.512 -6.457 1.00 92.00 101 PHE A CA 1
ATOM 786 C C . PHE A 1 101 ? 2.197 -0.894 -6.619 1.00 92.00 101 PHE A C 1
ATOM 788 O O . PHE A 1 101 ? 2.491 -2.083 -6.707 1.00 92.00 101 PHE A O 1
ATOM 795 N N . GLU A 1 102 ? 3.107 0.079 -6.617 1.00 90.69 102 GLU A N 1
ATOM 796 C CA . GLU A 1 102 ? 4.545 -0.156 -6.732 1.00 90.69 102 GLU A CA 1
ATOM 797 C C . GLU A 1 102 ? 5.033 -1.122 -5.649 1.00 90.69 102 GLU A C 1
ATOM 799 O O . GLU A 1 102 ? 5.594 -2.170 -5.973 1.00 90.69 102 GLU A O 1
ATOM 804 N N . ARG A 1 103 ? 4.753 -0.839 -4.368 1.00 92.50 103 ARG A N 1
ATOM 805 C CA . ARG A 1 103 ? 5.195 -1.703 -3.263 1.00 92.50 103 ARG A CA 1
ATOM 806 C C . ARG A 1 103 ? 4.509 -3.064 -3.273 1.00 92.50 103 ARG A C 1
ATOM 808 O O . ARG A 1 103 ? 5.160 -4.075 -3.016 1.00 92.50 103 ARG A O 1
ATOM 815 N N . TYR A 1 104 ? 3.213 -3.109 -3.584 1.00 93.94 104 TYR A N 1
ATOM 816 C CA . TYR A 1 104 ? 2.474 -4.369 -3.671 1.00 93.94 104 TYR A CA 1
ATOM 817 C C . TYR A 1 104 ? 3.049 -5.284 -4.760 1.00 93.94 104 TYR A C 1
ATOM 819 O O . TYR A 1 104 ? 3.353 -6.448 -4.501 1.00 93.94 104 TYR A O 1
ATOM 827 N N . VAL A 1 105 ? 3.241 -4.753 -5.969 1.00 94.50 105 VAL A N 1
ATOM 828 C CA . VAL A 1 105 ? 3.750 -5.512 -7.116 1.00 94.50 105 VAL A CA 1
ATOM 829 C C . VAL A 1 105 ? 5.219 -5.880 -6.924 1.00 94.50 105 VAL A C 1
ATOM 831 O O . VAL A 1 105 ? 5.582 -7.027 -7.171 1.00 94.50 105 VAL A O 1
ATOM 834 N N . LYS A 1 106 ? 6.042 -4.966 -6.394 1.00 93.69 106 LYS A N 1
ATOM 835 C CA . LYS A 1 106 ? 7.431 -5.241 -5.999 1.00 93.69 106 LYS A CA 1
ATOM 836 C C . LYS A 1 106 ? 7.523 -6.440 -5.060 1.00 93.69 106 LYS A C 1
ATO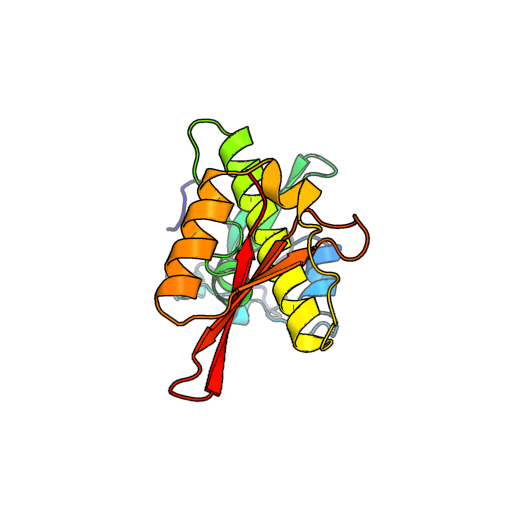M 838 O O . LYS A 1 106 ? 8.276 -7.373 -5.332 1.00 93.69 106 LYS A O 1
ATOM 843 N N . ASN A 1 107 ? 6.744 -6.428 -3.976 1.00 94.00 107 ASN A N 1
ATOM 844 C CA . ASN A 1 1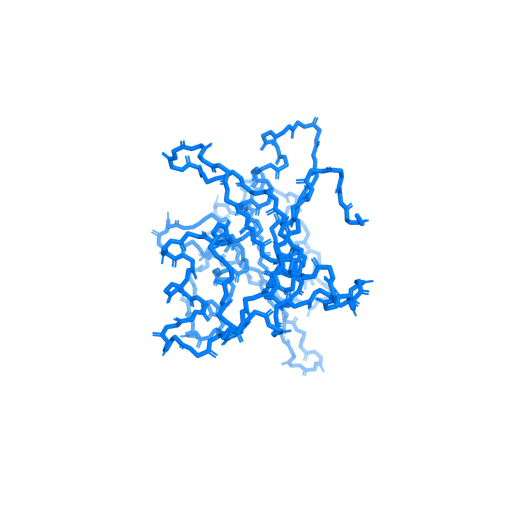07 ? 6.763 -7.509 -2.992 1.00 94.00 107 ASN A CA 1
ATOM 845 C C . ASN A 1 107 ? 6.375 -8.845 -3.628 1.00 94.00 107 ASN A C 1
ATOM 847 O O . ASN A 1 107 ? 7.016 -9.851 -3.345 1.00 94.00 107 ASN A O 1
ATOM 851 N N . ARG A 1 108 ? 5.381 -8.853 -4.525 1.00 95.12 108 ARG A N 1
ATOM 852 C CA . ARG A 1 108 ? 4.975 -10.063 -5.250 1.00 95.12 108 ARG A CA 1
ATOM 853 C C . ARG A 1 108 ? 6.050 -10.582 -6.194 1.00 95.12 108 ARG A C 1
ATOM 855 O O . ARG A 1 108 ? 6.373 -11.759 -6.136 1.00 95.12 108 ARG A O 1
ATOM 862 N N . ILE A 1 109 ? 6.629 -9.716 -7.022 1.00 94.75 109 ILE A N 1
ATOM 863 C CA . ILE A 1 109 ? 7.670 -10.100 -7.986 1.00 94.75 109 ILE A CA 1
ATOM 864 C C . ILE A 1 109 ? 8.863 -10.735 -7.271 1.00 94.75 109 ILE A C 1
ATOM 866 O O . ILE A 1 109 ? 9.340 -11.786 -7.696 1.00 94.75 109 ILE A O 1
ATOM 870 N N . ILE A 1 110 ? 9.306 -10.130 -6.165 1.00 93.38 110 ILE A N 1
ATOM 871 C CA . ILE A 1 110 ? 10.443 -10.625 -5.384 1.00 93.38 110 ILE A CA 1
ATOM 872 C C . ILE A 1 110 ? 10.078 -11.916 -4.639 1.00 93.38 110 ILE A C 1
ATOM 874 O O . ILE A 1 110 ? 10.805 -12.900 -4.740 1.00 93.38 110 ILE A O 1
ATOM 878 N N . ALA A 1 111 ? 8.961 -11.938 -3.905 1.00 95.25 111 ALA A N 1
ATOM 879 C CA . ALA A 1 111 ? 8.589 -13.084 -3.072 1.00 95.25 111 ALA A CA 1
ATOM 880 C C . ALA A 1 111 ? 8.229 -14.330 -3.897 1.00 95.25 111 ALA A C 1
ATOM 882 O O . ALA A 1 111 ? 8.559 -15.445 -3.502 1.00 95.25 111 ALA A O 1
ATOM 883 N N . GLU A 1 112 ? 7.578 -14.147 -5.047 1.00 95.94 112 GLU A N 1
ATOM 884 C CA . GLU A 1 112 ? 7.166 -15.233 -5.942 1.00 95.94 112 GLU A CA 1
ATOM 885 C C . GLU A 1 112 ? 8.250 -15.568 -6.993 1.00 95.94 112 GLU A C 1
ATOM 887 O O . GLU A 1 112 ? 8.047 -16.463 -7.808 1.00 95.94 112 GLU A O 1
ATOM 892 N N . SER A 1 113 ? 9.408 -14.884 -6.978 1.00 94.62 113 SER A N 1
ATOM 893 C CA . SER A 1 113 ? 10.510 -15.070 -7.945 1.00 94.62 113 SER A CA 1
ATOM 894 C C . SER A 1 113 ? 10.049 -15.006 -9.409 1.00 94.62 113 SER A C 1
ATOM 896 O O . SER A 1 113 ? 10.402 -15.846 -10.239 1.00 94.62 113 SER A O 1
ATOM 898 N N . ILE A 1 114 ? 9.219 -14.012 -9.727 1.00 95.00 114 ILE A N 1
ATOM 899 C CA . ILE A 1 114 ? 8.581 -13.888 -11.042 1.00 95.00 114 ILE A CA 1
ATOM 900 C C . ILE A 1 114 ? 9.611 -13.438 -12.082 1.00 95.00 114 ILE A C 1
ATOM 902 O O . ILE A 1 114 ? 10.238 -12.391 -11.933 1.00 95.00 114 ILE A O 1
ATOM 906 N N . SER A 1 115 ? 9.730 -14.191 -13.178 1.00 95.62 115 SER A N 1
ATOM 907 C CA . SER A 1 115 ? 10.448 -13.740 -14.374 1.00 95.62 115 SER A CA 1
ATOM 908 C C . SER A 1 115 ? 9.559 -12.788 -15.175 1.00 95.62 115 SER A C 1
ATOM 910 O O . SER A 1 115 ? 8.443 -13.144 -15.560 1.00 95.62 115 SER A O 1
ATOM 912 N N . LEU A 1 116 ? 10.039 -11.563 -15.380 1.00 96.31 116 LEU A N 1
ATOM 913 C CA . LEU A 1 116 ? 9.310 -10.513 -16.085 1.00 96.31 116 LEU A CA 1
ATOM 914 C C . LEU A 1 116 ? 9.726 -10.439 -17.560 1.00 96.31 116 LEU A C 1
ATOM 916 O O . LEU A 1 116 ? 10.888 -10.696 -17.877 1.00 96.31 116 LEU A O 1
ATOM 920 N N . PRO A 1 117 ? 8.814 -10.047 -18.464 1.00 96.50 117 PRO A N 1
ATOM 921 C CA . PRO A 1 117 ? 9.161 -9.769 -19.851 1.00 96.50 117 PRO A CA 1
ATOM 922 C C . PRO A 1 117 ? 9.920 -8.441 -19.975 1.00 96.50 117 PRO A C 1
ATOM 924 O O . PRO A 1 117 ? 9.567 -7.448 -19.334 1.00 96.50 117 PRO A O 1
ATOM 927 N N . GLU A 1 118 ? 10.957 -8.413 -20.811 1.00 95.75 118 GLU A N 1
ATOM 928 C CA . GLU A 1 118 ? 11.676 -7.179 -21.150 1.00 95.75 118 GLU A CA 1
ATOM 929 C C . GLU A 1 118 ? 10.779 -6.215 -21.932 1.00 95.75 118 GLU A C 1
ATOM 931 O O . GLU A 1 118 ? 9.912 -6.629 -22.709 1.00 95.75 118 GLU A O 1
ATOM 936 N N . ILE A 1 119 ? 10.995 -4.914 -21.737 1.00 94.06 119 ILE A N 1
ATOM 937 C CA . ILE A 1 119 ? 10.313 -3.887 -22.522 1.00 94.06 119 ILE A CA 1
ATOM 938 C C . ILE A 1 119 ? 10.966 -3.833 -23.911 1.00 94.06 119 ILE A C 1
ATOM 940 O O . ILE A 1 119 ? 12.167 -3.574 -24.000 1.00 94.06 119 ILE A O 1
ATOM 944 N N . PRO A 1 120 ? 10.202 -4.015 -25.006 1.00 93.88 120 PRO A N 1
ATOM 945 C CA . PRO A 1 120 ? 10.763 -3.973 -26.350 1.00 93.88 120 PRO A CA 1
ATOM 946 C C . PRO A 1 120 ? 11.437 -2.633 -26.665 1.00 93.88 120 PRO A C 1
ATOM 948 O O . PRO A 1 120 ? 10.955 -1.564 -26.268 1.00 93.88 120 PRO A O 1
ATOM 951 N N . ALA A 1 121 ? 12.524 -2.676 -27.435 1.00 89.94 121 ALA A N 1
ATOM 952 C CA . ALA A 1 121 ? 13.311 -1.493 -27.778 1.00 89.94 121 ALA A CA 1
ATOM 953 C C . ALA A 1 121 ? 12.473 -0.415 -28.490 1.00 89.94 121 ALA A C 1
ATOM 955 O O . ALA A 1 121 ? 12.644 0.775 -28.235 1.00 89.94 121 ALA A O 1
ATOM 956 N N . GLU A 1 122 ? 11.507 -0.805 -29.326 1.00 92.94 122 GLU A N 1
ATOM 957 C CA . GLU A 1 122 ? 10.585 0.113 -30.000 1.00 92.94 122 GLU A CA 1
ATOM 958 C C . GLU A 1 122 ? 9.627 0.843 -29.043 1.00 92.94 122 GLU A C 1
ATOM 960 O O . GLU A 1 122 ? 9.119 1.923 -29.360 1.00 92.94 122 GLU A O 1
ATOM 965 N N . VAL A 1 123 ? 9.364 0.273 -27.864 1.00 92.38 123 VAL A N 1
ATOM 966 C CA . VAL A 1 123 ? 8.592 0.932 -26.804 1.00 92.38 123 VAL A CA 1
ATOM 967 C C . VAL A 1 123 ? 9.500 1.880 -26.030 1.00 92.38 123 VAL A C 1
ATOM 969 O O . VAL A 1 123 ? 9.127 3.034 -25.818 1.00 92.38 123 VAL A O 1
ATOM 972 N N . MET A 1 124 ? 10.709 1.435 -25.686 1.00 89.94 124 MET A N 1
ATOM 973 C CA . MET A 1 124 ? 11.708 2.263 -25.004 1.00 89.94 124 MET A CA 1
ATOM 974 C C . MET A 1 124 ? 12.127 3.487 -25.832 1.00 89.94 124 MET A C 1
ATOM 976 O O . MET A 1 124 ? 12.308 4.570 -25.280 1.00 89.94 124 MET A O 1
ATOM 980 N N . ALA A 1 125 ? 12.172 3.365 -27.162 1.00 91.75 125 ALA A N 1
ATOM 981 C CA . ALA A 1 125 ? 12.486 4.457 -28.087 1.00 91.75 125 ALA A CA 1
ATOM 982 C C . ALA A 1 125 ? 11.522 5.657 -27.995 1.00 91.75 125 ALA A C 1
ATOM 984 O O . ALA A 1 125 ? 11.858 6.755 -28.437 1.00 91.75 125 ALA A O 1
ATOM 985 N N . ARG A 1 126 ? 10.335 5.484 -27.396 1.00 93.00 126 ARG A N 1
ATOM 986 C CA . ARG A 1 126 ? 9.385 6.580 -27.136 1.00 93.00 126 ARG A CA 1
ATOM 987 C C . ARG A 1 126 ? 9.844 7.505 -26.004 1.00 93.00 126 ARG A C 1
ATOM 989 O O . ARG A 1 126 ? 9.319 8.608 -25.884 1.00 93.00 126 ARG A O 1
ATOM 996 N N . TYR A 1 127 ? 10.816 7.071 -25.201 1.00 91.38 127 TYR A N 1
ATOM 997 C CA . TYR A 1 127 ? 11.340 7.775 -24.031 1.00 91.38 127 TYR A CA 1
ATOM 998 C C . TYR A 1 127 ? 12.852 8.030 -24.184 1.00 91.38 127 TYR A C 1
ATOM 1000 O O . TYR A 1 127 ? 13.663 7.418 -23.484 1.00 91.38 127 TYR A O 1
ATOM 1008 N N . PRO A 1 128 ? 13.267 8.940 -25.088 1.00 91.50 128 PRO A N 1
ATOM 1009 C CA . PRO A 1 128 ? 14.679 9.135 -25.431 1.00 91.50 128 PRO A CA 1
ATOM 1010 C C . PRO A 1 128 ? 15.555 9.539 -24.236 1.00 91.50 128 PRO A C 1
ATOM 1012 O O . PRO A 1 128 ? 16.678 9.063 -24.128 1.00 91.50 128 PRO A O 1
ATOM 1015 N N . ALA A 1 129 ? 15.033 10.334 -23.295 1.00 91.25 129 ALA A N 1
ATOM 1016 C CA . ALA A 1 129 ? 15.770 10.722 -22.088 1.00 91.25 129 ALA A CA 1
ATOM 1017 C C . ALA A 1 129 ? 16.096 9.524 -21.170 1.00 91.25 129 ALA A C 1
ATOM 1019 O O . ALA A 1 129 ? 17.160 9.468 -20.553 1.00 91.25 129 ALA A O 1
ATOM 1020 N N . VAL A 1 130 ? 15.191 8.540 -21.097 1.00 90.06 130 VAL A N 1
ATOM 1021 C CA . VAL A 1 130 ? 15.412 7.304 -20.328 1.00 90.06 130 VAL A CA 1
ATOM 1022 C C . VAL A 1 130 ? 16.455 6.441 -21.030 1.00 90.06 130 VAL A C 1
ATOM 1024 O O . VAL A 1 130 ? 17.368 5.948 -20.379 1.00 90.06 130 VAL A O 1
ATOM 1027 N N . MET A 1 131 ? 16.361 6.311 -22.356 1.00 91.88 131 MET A N 1
ATOM 1028 C CA . MET A 1 131 ? 17.349 5.587 -23.164 1.00 91.88 131 MET A CA 1
ATOM 1029 C C . MET A 1 131 ? 18.757 6.179 -23.036 1.00 91.88 131 MET A C 1
ATOM 1031 O O . MET A 1 131 ? 19.714 5.431 -22.880 1.00 91.88 131 MET A O 1
ATOM 1035 N N . GLU A 1 132 ? 18.889 7.506 -23.050 1.00 93.50 132 GLU A N 1
ATOM 1036 C CA . GLU A 1 132 ? 20.171 8.193 -22.846 1.00 93.50 132 GLU A CA 1
ATOM 1037 C C . GLU A 1 132 ? 20.751 7.924 -21.449 1.00 93.50 132 GLU A C 1
ATOM 1039 O O . GLU A 1 132 ? 21.942 7.638 -21.303 1.00 93.50 132 GLU A O 1
ATOM 1044 N N . SER A 1 133 ? 19.894 7.947 -20.424 1.00 92.12 133 SER A N 1
ATOM 1045 C CA . SER A 1 133 ? 20.287 7.636 -19.045 1.00 92.12 133 SER A CA 1
ATOM 1046 C C . SER A 1 133 ? 20.752 6.182 -18.898 1.00 92.12 133 SER A C 1
ATOM 1048 O O . SER A 1 133 ? 21.774 5.925 -18.266 1.00 92.12 133 SER A O 1
ATOM 1050 N N . ILE A 1 134 ? 20.038 5.233 -19.517 1.00 92.56 134 ILE A N 1
ATOM 1051 C CA . ILE A 1 134 ? 20.419 3.814 -19.547 1.00 92.56 134 ILE A CA 1
ATOM 1052 C C . ILE A 1 134 ? 21.761 3.640 -20.261 1.00 92.56 134 ILE A C 1
ATOM 1054 O O . ILE A 1 134 ? 22.673 3.051 -19.691 1.00 92.56 134 ILE A O 1
ATOM 1058 N N . ALA A 1 135 ? 21.913 4.211 -21.458 1.00 93.44 135 ALA A N 1
ATOM 1059 C CA . ALA A 1 135 ? 23.139 4.093 -22.243 1.00 93.44 135 ALA A CA 1
ATOM 1060 C C . ALA A 1 135 ? 24.361 4.669 -21.508 1.00 93.44 135 ALA A C 1
ATOM 1062 O O . ALA A 1 135 ? 25.461 4.134 -21.623 1.00 93.44 135 ALA A O 1
ATOM 1063 N N . THR A 1 136 ? 24.170 5.737 -20.727 1.00 95.25 136 THR A N 1
ATOM 1064 C CA . THR A 1 136 ? 25.229 6.320 -19.893 1.00 95.25 136 THR A CA 1
ATOM 1065 C C . THR A 1 136 ? 25.652 5.357 -18.781 1.00 95.25 136 THR A C 1
ATOM 1067 O O . THR A 1 136 ? 26.843 5.110 -18.615 1.00 95.25 136 THR A O 1
ATOM 1070 N N . LEU A 1 137 ? 24.696 4.757 -18.061 1.00 94.12 137 LEU A N 1
ATOM 1071 C CA . LEU A 1 137 ? 24.987 3.762 -17.020 1.00 94.12 137 LEU A CA 1
ATOM 1072 C C . LEU A 1 137 ? 25.668 2.509 -17.593 1.00 94.12 137 LEU A C 1
ATOM 1074 O O . LEU A 1 137 ? 26.623 1.999 -17.008 1.00 94.12 137 LEU A O 1
ATOM 1078 N N . GLU A 1 138 ? 25.232 2.046 -18.763 1.00 94.44 138 GLU A N 1
ATOM 1079 C CA . GLU A 1 138 ? 25.858 0.915 -19.451 1.00 94.44 138 GLU A CA 1
ATOM 1080 C C . GLU A 1 138 ? 27.286 1.236 -19.909 1.00 94.44 138 GLU A C 1
ATOM 1082 O O . GLU A 1 138 ? 28.177 0.397 -19.765 1.00 94.44 138 GLU A O 1
ATOM 1087 N N . ALA A 1 139 ? 27.535 2.455 -20.400 1.00 95.44 139 ALA A N 1
ATOM 1088 C CA . ALA A 1 139 ? 28.873 2.917 -20.771 1.00 95.44 139 ALA A CA 1
ATOM 1089 C C . ALA A 1 139 ? 29.825 3.011 -19.565 1.00 95.44 139 ALA A C 1
ATOM 1091 O O . ALA A 1 139 ? 31.029 2.799 -19.717 1.00 95.44 139 ALA A O 1
ATOM 1092 N N . GLU A 1 140 ? 29.297 3.270 -18.365 1.00 94.94 140 GLU A N 1
ATOM 1093 C CA . GLU A 1 140 ? 30.043 3.202 -17.100 1.00 94.94 140 GLU A CA 1
ATOM 1094 C C . GLU A 1 140 ? 30.260 1.762 -16.593 1.00 94.94 140 GLU A C 1
ATOM 1096 O O . GLU A 1 140 ? 30.945 1.551 -15.591 1.00 94.94 140 GLU A O 1
ATOM 1101 N N . GLY A 1 141 ? 29.737 0.756 -17.300 1.00 94.25 141 GLY A N 1
ATOM 1102 C CA . GLY A 1 141 ? 29.921 -0.658 -16.981 1.00 94.25 141 GLY A CA 1
ATOM 1103 C C . GLY A 1 141 ? 28.836 -1.253 -16.084 1.00 94.25 141 GLY A C 1
ATOM 1104 O O . GLY A 1 141 ? 29.065 -2.313 -15.500 1.00 94.25 141 GLY A O 1
ATOM 1105 N N . PHE A 1 142 ? 27.667 -0.612 -15.978 1.00 95.44 142 PHE A N 1
ATOM 1106 C CA . PHE A 1 142 ? 26.506 -1.129 -15.251 1.00 95.44 142 PHE A CA 1
ATOM 1107 C C . PHE A 1 142 ? 25.427 -1.623 -16.226 1.00 95.44 142 PHE A C 1
ATOM 1109 O O . PHE A 1 142 ? 24.674 -0.805 -16.752 1.00 95.44 142 PHE A O 1
ATOM 1116 N N . PRO A 1 143 ? 25.305 -2.942 -16.477 1.00 95.12 143 PRO A N 1
ATOM 1117 C CA . PRO A 1 143 ? 24.232 -3.470 -17.315 1.00 95.12 143 PRO A CA 1
ATOM 1118 C C . PRO A 1 143 ? 22.858 -3.151 -16.722 1.00 95.12 143 PRO A C 1
ATOM 1120 O O . PRO A 1 143 ? 22.630 -3.391 -15.529 1.00 95.12 143 PRO A O 1
ATOM 1123 N N . ILE A 1 144 ? 21.945 -2.649 -17.555 1.00 95.38 144 ILE A N 1
ATOM 1124 C CA . ILE A 1 144 ? 20.583 -2.296 -17.153 1.00 95.38 144 ILE A CA 1
ATOM 1125 C C . ILE A 1 144 ? 19.577 -3.180 -17.884 1.00 95.38 144 ILE A C 1
ATOM 1127 O O . ILE A 1 144 ? 19.631 -3.346 -19.096 1.00 95.38 144 ILE A O 1
ATOM 1131 N N . PHE A 1 145 ? 18.600 -3.692 -17.145 1.00 94.12 145 PHE A N 1
ATOM 1132 C CA . PHE A 1 145 ? 17.477 -4.441 -17.693 1.00 94.12 145 PHE A CA 1
ATOM 1133 C C . PHE A 1 145 ? 16.178 -3.716 -17.360 1.00 94.12 145 PHE A C 1
ATOM 1135 O O . PHE A 1 145 ? 15.900 -3.449 -16.190 1.00 94.12 145 PHE A O 1
ATOM 1142 N N . ALA A 1 146 ? 15.377 -3.400 -18.376 1.00 94.69 146 ALA A N 1
ATOM 1143 C CA . ALA A 1 146 ? 14.069 -2.774 -18.215 1.00 94.69 146 ALA A CA 1
ATOM 1144 C C . ALA A 1 146 ? 12.962 -3.797 -18.495 1.00 94.69 146 ALA A C 1
ATOM 1146 O O . ALA A 1 146 ? 12.854 -4.324 -19.600 1.00 94.69 146 ALA A O 1
ATOM 1147 N N . TYR A 1 147 ? 12.125 -4.052 -17.495 1.00 95.81 147 TYR A N 1
ATOM 1148 C CA . TYR A 1 147 ? 11.077 -5.064 -17.516 1.00 95.81 147 TYR A CA 1
ATOM 1149 C C . TYR A 1 147 ? 9.687 -4.456 -17.332 1.00 95.81 147 TYR A C 1
ATOM 1151 O O . TYR A 1 147 ? 9.481 -3.549 -16.517 1.00 95.81 147 TYR A O 1
ATOM 1159 N N . ASP A 1 148 ? 8.706 -5.018 -18.035 1.00 95.50 148 ASP A N 1
ATOM 1160 C CA . ASP A 1 148 ? 7.299 -4.737 -17.777 1.00 95.50 148 ASP A CA 1
ATOM 1161 C C . ASP A 1 148 ? 6.844 -5.479 -16.508 1.00 95.50 148 ASP A C 1
ATOM 1163 O O . ASP A 1 148 ? 6.677 -6.700 -16.481 1.00 95.50 148 ASP A O 1
ATOM 1167 N N . GLY A 1 149 ? 6.638 -4.714 -15.435 1.00 94.69 149 GLY A N 1
ATOM 1168 C CA . GLY A 1 149 ? 6.160 -5.194 -14.141 1.00 94.69 149 GLY A CA 1
ATOM 1169 C C . GLY A 1 149 ? 4.635 -5.260 -14.040 1.00 94.69 149 GLY A C 1
ATOM 1170 O O . GLY A 1 149 ? 4.111 -5.469 -12.948 1.00 94.69 149 GLY A O 1
ATOM 1171 N N . SER A 1 150 ? 3.896 -5.082 -15.138 1.00 94.25 150 SER A N 1
ATOM 1172 C CA . SER A 1 150 ? 2.435 -4.972 -15.105 1.00 94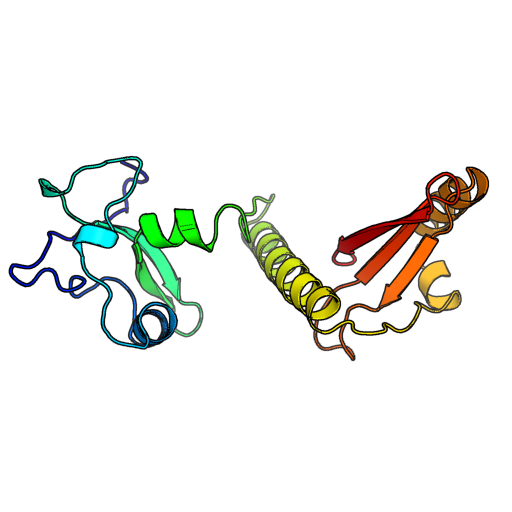.25 150 SER A CA 1
ATOM 1173 C C . SER A 1 150 ? 1.697 -6.254 -14.718 1.00 94.25 150 SER A C 1
ATOM 1175 O O . SER A 1 150 ? 0.489 -6.219 -14.458 1.00 94.25 150 SER A O 1
ATOM 1177 N N . LEU A 1 151 ? 2.405 -7.389 -14.683 1.00 93.62 151 LEU A N 1
ATOM 1178 C CA . LEU A 1 151 ? 1.856 -8.729 -14.458 1.00 93.62 151 LEU A CA 1
ATOM 1179 C C . LEU A 1 151 ? 0.709 -9.050 -15.434 1.00 93.62 151 LEU A C 1
ATOM 1181 O O . LEU A 1 151 ? -0.366 -9.515 -15.036 1.00 93.62 151 LEU A O 1
ATOM 1185 N N . GLY A 1 152 ? 0.946 -8.769 -16.721 1.00 93.06 152 GLY A N 1
ATOM 1186 C CA . GLY A 1 152 ? -0.018 -8.971 -17.804 1.00 93.06 152 GLY A CA 1
ATOM 1187 C C . GLY A 1 152 ? -1.030 -7.831 -17.935 1.00 93.06 152 GLY A C 1
ATOM 1188 O O . GLY A 1 152 ? -2.215 -8.088 -18.137 1.00 93.06 152 GLY A O 1
ATOM 1189 N N . GLY A 1 153 ? -0.588 -6.580 -17.768 1.00 92.31 153 GLY A N 1
ATOM 1190 C CA . GLY A 1 153 ? -1.419 -5.379 -17.914 1.00 92.31 153 GLY A CA 1
ATOM 1191 C C . GLY A 1 153 ? -2.342 -5.075 -16.729 1.00 92.31 153 GLY A C 1
ATOM 1192 O O . GLY A 1 153 ? -3.231 -4.235 -16.849 1.00 92.31 153 GLY A O 1
ATOM 1193 N N . LYS A 1 154 ? -2.167 -5.752 -15.587 1.00 93.69 154 LYS A N 1
ATOM 1194 C CA . LYS A 1 154 ? -3.033 -5.608 -14.403 1.00 93.69 154 LYS A CA 1
ATOM 1195 C C . LYS A 1 154 ? -2.665 -4.411 -13.535 1.00 93.69 154 LYS A C 1
ATOM 1197 O O . LYS A 1 154 ? -3.542 -3.830 -12.898 1.00 93.69 154 LYS A O 1
ATOM 1202 N N . TYR A 1 155 ? -1.382 -4.068 -13.492 1.00 93.56 155 TYR A N 1
ATOM 1203 C CA . TYR A 1 155 ? -0.854 -3.006 -12.644 1.00 93.56 155 TYR A CA 1
ATOM 1204 C C . TYR A 1 155 ? 0.026 -2.047 -13.454 1.00 93.56 155 TYR A C 1
ATOM 1206 O O . TYR A 1 155 ? 0.717 -2.482 -14.370 1.00 93.56 155 TYR A O 1
ATOM 1214 N N . PRO A 1 156 ? 0.040 -0.744 -13.138 1.00 91.44 156 PRO A N 1
ATOM 1215 C CA . PRO A 1 156 ? 0.856 0.230 -13.858 1.00 91.44 156 PRO A CA 1
ATOM 1216 C C . PRO A 1 156 ? 2.282 0.303 -13.278 1.00 91.44 156 PRO A C 1
ATOM 1218 O O . PRO A 1 156 ? 2.668 1.336 -12.738 1.00 91.44 156 PRO A O 1
ATOM 1221 N N . VAL A 1 157 ? 3.048 -0.794 -13.339 1.00 94.00 157 VAL A N 1
ATOM 1222 C CA . VAL A 1 157 ? 4.378 -0.907 -12.705 1.00 94.00 157 VAL A CA 1
ATOM 1223 C C . VAL A 1 157 ? 5.438 -1.341 -13.718 1.00 94.00 157 VAL A C 1
ATOM 1225 O O . VAL A 1 157 ? 5.209 -2.247 -14.511 1.00 94.00 157 VAL A O 1
ATOM 1228 N N . ILE A 1 158 ? 6.610 -0.714 -13.660 1.00 93.62 158 ILE A N 1
ATOM 1229 C CA . ILE A 1 158 ? 7.834 -1.073 -14.386 1.00 93.62 158 ILE A CA 1
ATOM 1230 C C . ILE A 1 158 ? 8.888 -1.512 -13.367 1.00 93.62 158 ILE A C 1
ATOM 1232 O O . ILE A 1 158 ? 8.956 -0.969 -12.262 1.00 93.62 158 ILE A O 1
ATOM 1236 N N . CYS A 1 159 ? 9.727 -2.475 -13.744 1.00 95.38 159 CYS A N 1
ATOM 1237 C CA . CYS A 1 159 ? 10.903 -2.875 -12.979 1.00 95.38 159 CYS A CA 1
ATOM 1238 C C . CYS A 1 159 ? 12.171 -2.576 -13.786 1.00 95.38 159 CYS A C 1
ATOM 1240 O O . CYS A 1 159 ? 12.257 -2.933 -14.956 1.00 95.38 159 CYS A O 1
ATOM 1242 N N . VAL A 1 160 ? 13.156 -1.922 -13.174 1.00 94.75 160 VAL A N 1
ATOM 1243 C CA . VAL A 1 160 ? 14.477 -1.693 -13.772 1.00 94.75 160 VAL A CA 1
ATOM 1244 C C . VAL A 1 160 ? 15.523 -2.319 -12.866 1.00 94.75 160 VAL A C 1
ATOM 1246 O O . VAL A 1 160 ? 15.576 -2.009 -11.677 1.00 94.75 160 VAL A O 1
ATOM 1249 N N . VAL A 1 161 ? 16.350 -3.200 -13.416 1.00 95.62 161 VAL A N 1
ATOM 1250 C CA . VAL A 1 161 ? 17.406 -3.895 -12.679 1.00 95.62 161 VAL A CA 1
ATOM 1251 C C . VAL A 1 161 ? 18.758 -3.420 -13.175 1.00 95.62 161 VAL A C 1
ATOM 1253 O O . VAL A 1 161 ? 19.057 -3.515 -14.359 1.00 95.62 161 VAL A O 1
ATOM 1256 N N . LEU A 1 162 ? 19.580 -2.942 -12.250 1.00 96.25 162 LEU A N 1
ATOM 1257 C CA . LEU A 1 162 ? 20.977 -2.605 -12.481 1.00 96.25 162 LEU A CA 1
ATOM 1258 C C . LEU A 1 162 ? 21.856 -3.741 -11.965 1.00 96.25 162 LEU A C 1
ATOM 1260 O O . LEU A 1 162 ? 21.675 -4.187 -10.831 1.00 96.25 162 LEU A O 1
ATOM 1264 N N . PHE A 1 163 ? 22.827 -4.182 -12.758 1.00 95.38 163 PHE A N 1
ATOM 1265 C CA . PHE A 1 163 ? 23.879 -5.094 -12.312 1.00 95.38 163 PHE A CA 1
ATOM 1266 C C . PHE A 1 163 ? 25.192 -4.354 -12.085 1.00 95.38 163 PHE A C 1
ATOM 1268 O O . PHE A 1 163 ? 25.555 -3.456 -12.839 1.00 95.38 163 PHE A O 1
ATOM 1275 N N . ASN A 1 164 ? 25.926 -4.763 -11.053 1.00 94.44 164 ASN A N 1
ATOM 1276 C CA . ASN A 1 164 ? 27.287 -4.313 -10.804 1.00 94.44 164 ASN A CA 1
ATOM 1277 C C . ASN A 1 164 ? 28.259 -5.490 -11.010 1.00 94.44 164 ASN A C 1
ATOM 1279 O O . ASN A 1 164 ? 28.398 -6.344 -10.128 1.00 94.44 164 ASN A O 1
ATOM 1283 N N . PRO A 1 165 ? 28.955 -5.557 -12.161 1.00 92.94 165 PRO A N 1
ATOM 1284 C CA . PRO A 1 165 ? 29.883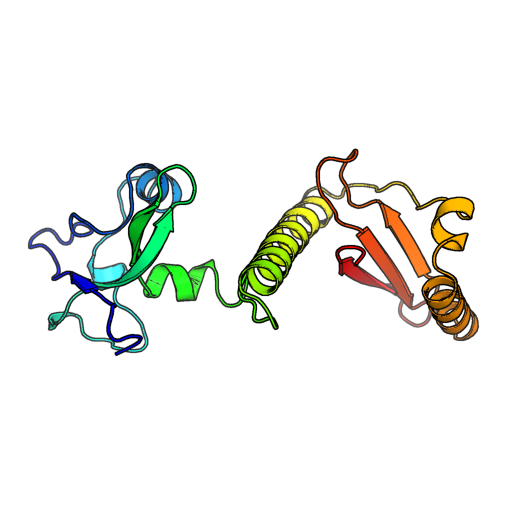 -6.648 -12.454 1.00 92.94 165 PRO A CA 1
ATOM 1285 C C . PRO A 1 165 ? 31.079 -6.717 -11.498 1.00 92.94 165 PRO A C 1
ATOM 1287 O O . PRO A 1 165 ? 31.664 -7.785 -11.338 1.00 92.94 165 PRO A O 1
ATOM 1290 N N . ALA A 1 166 ? 31.444 -5.609 -10.842 1.00 93.50 166 ALA A N 1
ATOM 1291 C CA . ALA A 1 166 ? 32.617 -5.554 -9.971 1.00 93.50 166 ALA A CA 1
ATOM 1292 C C . ALA A 1 166 ? 32.454 -6.381 -8.684 1.00 93.50 166 ALA A C 1
ATOM 1294 O O . ALA A 1 166 ? 33.447 -6.820 -8.107 1.00 93.50 166 ALA A O 1
ATOM 1295 N N . ASN A 1 167 ? 31.219 -6.592 -8.221 1.00 93.44 167 ASN A N 1
ATOM 1296 C CA . ASN A 1 167 ? 30.919 -7.333 -6.991 1.00 93.44 167 ASN A CA 1
ATOM 1297 C C . ASN A 1 167 ? 29.801 -8.381 -7.156 1.00 93.44 167 ASN A C 1
ATOM 1299 O O . ASN A 1 167 ? 29.437 -9.035 -6.180 1.00 93.44 167 ASN A O 1
ATOM 1303 N N . GLY A 1 168 ? 29.257 -8.543 -8.366 1.00 91.44 168 GLY A N 1
ATOM 1304 C CA . GLY A 1 168 ? 28.207 -9.516 -8.666 1.00 91.44 168 GLY A CA 1
ATOM 1305 C C . GLY A 1 168 ? 26.850 -9.191 -8.037 1.00 91.44 168 GLY A C 1
ATOM 1306 O O . GLY A 1 168 ? 26.027 -10.094 -7.893 1.00 91.44 168 GLY A O 1
ATOM 1307 N N . THR A 1 169 ? 26.604 -7.940 -7.632 1.00 94.62 169 THR A N 1
ATOM 1308 C CA . THR A 1 169 ? 25.315 -7.542 -7.054 1.00 94.62 169 THR A CA 1
ATOM 1309 C C . THR A 1 169 ? 24.335 -7.054 -8.117 1.00 94.62 169 THR A C 1
ATOM 1311 O O . THR A 1 169 ? 24.717 -6.629 -9.209 1.00 94.62 169 THR A O 1
ATOM 1314 N N . CYS A 1 170 ? 23.047 -7.090 -7.777 1.00 93.19 170 CYS A N 1
ATOM 1315 C CA . CYS A 1 170 ? 21.993 -6.441 -8.546 1.00 93.19 170 CYS A CA 1
ATOM 1316 C C . CYS A 1 170 ? 21.176 -5.499 -7.655 1.00 93.19 170 CYS A C 1
ATOM 1318 O O . CYS A 1 170 ? 21.084 -5.688 -6.439 1.00 93.19 170 CYS A O 1
ATOM 1320 N N . PHE A 1 171 ? 20.587 -4.478 -8.268 1.00 93.44 171 PHE A N 1
ATOM 1321 C CA . PHE A 1 171 ? 19.695 -3.524 -7.628 1.00 93.44 171 PHE A CA 1
ATOM 1322 C C . PHE A 1 171 ? 18.429 -3.370 -8.470 1.00 93.44 171 PHE A C 1
ATOM 1324 O O . PHE A 1 171 ? 18.484 -2.874 -9.592 1.00 93.44 171 PHE A O 1
ATOM 1331 N N . ALA A 1 172 ? 17.293 -3.811 -7.927 1.00 92.25 172 ALA A N 1
ATOM 1332 C CA . ALA A 1 172 ? 15.994 -3.726 -8.586 1.00 92.25 172 ALA A CA 1
ATOM 1333 C C . ALA A 1 172 ? 15.202 -2.512 -8.078 1.00 92.25 172 ALA A C 1
ATOM 1335 O O . ALA A 1 172 ? 14.845 -2.429 -6.898 1.00 92.25 172 ALA A O 1
ATOM 1336 N N . SER A 1 173 ? 14.902 -1.596 -8.993 1.00 91.69 173 SER A N 1
ATOM 1337 C CA . SER A 1 173 ? 14.030 -0.444 -8.788 1.00 91.69 173 SER A CA 1
ATOM 1338 C C . SER A 1 173 ? 12.658 -0.699 -9.409 1.00 91.69 173 SER A C 1
ATOM 1340 O O . SER A 1 173 ? 12.546 -1.354 -10.446 1.00 91.69 173 SER A O 1
ATOM 1342 N N . PHE A 1 174 ? 11.608 -0.186 -8.775 1.00 89.62 174 PHE A N 1
ATOM 1343 C CA . PHE A 1 174 ? 10.226 -0.306 -9.233 1.00 89.62 174 PHE A CA 1
ATOM 1344 C C . PHE A 1 174 ? 9.634 1.090 -9.294 1.00 89.62 174 PHE A C 1
ATOM 1346 O O . PHE A 1 174 ? 9.895 1.897 -8.410 1.00 89.62 174 PHE A O 1
ATOM 1353 N N . TRP A 1 175 ? 8.888 1.389 -10.350 1.00 81.06 175 TRP A N 1
ATOM 1354 C CA . TRP A 1 175 ? 8.295 2.709 -10.534 1.00 81.06 175 TRP A CA 1
ATOM 1355 C C . TRP A 1 175 ? 7.084 2.630 -11.458 1.00 81.06 175 TRP A C 1
ATOM 1357 O O . TRP A 1 175 ? 6.860 1.628 -12.140 1.00 81.06 175 TRP A O 1
ATOM 1367 N N . ARG A 1 176 ? 6.303 3.708 -11.505 1.00 75.12 176 ARG A N 1
ATOM 1368 C CA . ARG A 1 176 ? 5.217 3.882 -12.470 1.00 75.12 176 ARG A CA 1
ATOM 1369 C C . ARG A 1 176 ? 5.640 4.900 -13.538 1.00 75.12 176 ARG A C 1
ATOM 1371 O O . ARG A 1 176 ? 6.036 5.999 -13.157 1.00 75.12 176 ARG A O 1
ATOM 1378 N N . PRO A 1 177 ? 5.486 4.603 -14.843 1.00 60.56 177 PRO A N 1
ATOM 1379 C CA . PRO A 1 177 ? 5.694 5.587 -15.901 1.00 60.56 177 PRO A CA 1
ATOM 1380 C C . PRO A 1 177 ? 4.741 6.775 -15.728 1.00 60.56 177 PRO A C 1
ATOM 1382 O O . PRO A 1 177 ? 3.514 6.605 -15.697 1.00 60.56 177 PRO A O 1
ATOM 1385 N N . SER A 1 178 ? 5.325 7.962 -15.540 1.00 53.81 178 SER A N 1
ATOM 1386 C CA . SER A 1 178 ? 4.642 9.260 -15.477 1.00 53.81 178 SER A CA 1
ATOM 1387 C C . SER A 1 178 ? 4.396 9.819 -16.868 1.00 53.81 178 SER A C 1
ATOM 1389 O O . SER A 1 178 ? 5.380 9.843 -17.643 1.00 53.81 178 SER A O 1
#

Radius of gyration: 21.84 Å; chains: 1; bounding box: 52×36×61 Å